Protein AF-A6IEY9-F1 (afdb_monomer)

Structure (mmCIF, N/CA/C/O backbone):
data_AF-A6IEY9-F1
#
_entry.id   AF-A6IEY9-F1
#
loop_
_atom_site.group_PDB
_atom_site.id
_atom_site.type_symbol
_atom_site.label_atom_id
_atom_site.label_alt_id
_atom_site.label_comp_id
_atom_site.label_asym_id
_atom_site.label_entity_id
_atom_site.label_seq_id
_atom_site.pdbx_PDB_ins_code
_atom_site.Cartn_x
_atom_site.Cartn_y
_atom_site.Cartn_z
_atom_site.occupancy
_atom_site.B_iso_or_equiv
_atom_site.auth_seq_id
_atom_site.auth_comp_id
_atom_site.auth_asym_id
_atom_site.auth_atom_id
_atom_site.pdbx_PDB_model_num
ATOM 1 N N . MET A 1 1 ? -31.371 -2.408 8.883 1.00 90.62 1 MET A N 1
ATOM 2 C CA . MET A 1 1 ? -30.446 -1.819 7.886 1.00 90.62 1 MET A CA 1
ATOM 3 C C . MET A 1 1 ? -29.098 -2.513 8.025 1.00 90.62 1 MET A C 1
ATOM 5 O O . MET A 1 1 ? -28.872 -3.090 9.082 1.00 90.62 1 MET A O 1
ATOM 9 N N . ARG A 1 2 ? -28.269 -2.521 6.976 1.00 98.00 2 ARG A N 1
ATOM 10 C CA . ARG A 1 2 ? -26.914 -3.097 6.973 1.00 98.00 2 ARG A CA 1
ATOM 11 C C . ARG A 1 2 ? -25.926 -2.054 6.448 1.00 98.00 2 ARG A C 1
ATOM 13 O O . ARG A 1 2 ? -26.337 -1.230 5.632 1.00 98.00 2 ARG A O 1
ATOM 20 N N . VAL A 1 3 ? -24.679 -2.081 6.909 1.00 98.56 3 VAL A N 1
ATOM 21 C CA . VAL A 1 3 ? -23.635 -1.101 6.560 1.00 98.56 3 VAL A CA 1
ATOM 22 C C . VAL A 1 3 ? -22.409 -1.804 5.984 1.00 98.56 3 VAL A C 1
ATOM 24 O O . VAL A 1 3 ? -21.961 -2.814 6.519 1.00 98.56 3 VAL A O 1
ATOM 27 N N . ILE A 1 4 ? -21.847 -1.247 4.911 1.00 98.69 4 ILE A N 1
ATOM 28 C CA . ILE A 1 4 ? -20.583 -1.684 4.308 1.00 98.69 4 ILE A CA 1
ATOM 29 C C . ILE A 1 4 ? -19.603 -0.512 4.371 1.00 98.69 4 ILE A C 1
ATOM 31 O O . ILE A 1 4 ? -19.995 0.618 4.082 1.00 98.69 4 ILE A O 1
ATOM 35 N N . LEU A 1 5 ? -18.355 -0.780 4.758 1.00 98.75 5 LEU A N 1
ATOM 36 C CA . LEU A 1 5 ? -17.271 0.208 4.773 1.00 98.75 5 LEU A CA 1
ATOM 37 C C . LEU A 1 5 ? -16.223 -0.135 3.717 1.00 98.75 5 LEU A C 1
ATOM 39 O O . LEU A 1 5 ? -15.924 -1.311 3.514 1.00 98.75 5 LEU A O 1
ATOM 43 N N . ILE A 1 6 ? -15.669 0.891 3.076 1.00 98.62 6 ILE A N 1
ATOM 44 C CA . ILE A 1 6 ? -14.544 0.753 2.149 1.00 98.62 6 ILE A CA 1
ATOM 45 C C . ILE A 1 6 ? -13.213 0.721 2.915 1.00 98.62 6 ILE A C 1
ATOM 47 O O . ILE A 1 6 ? -13.082 1.401 3.935 1.00 98.62 6 ILE A O 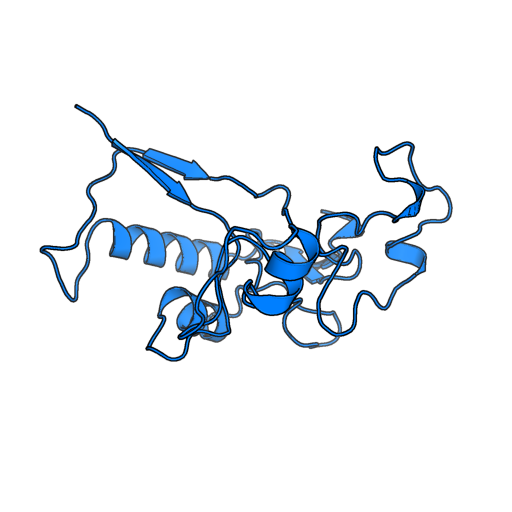1
ATOM 51 N N . LEU A 1 7 ? -12.247 -0.064 2.433 1.00 98.62 7 LEU A N 1
ATOM 52 C CA . LEU A 1 7 ? -10.863 -0.098 2.906 1.00 98.62 7 LEU A CA 1
ATOM 53 C C . LEU A 1 7 ? -9.900 -0.247 1.723 1.00 98.62 7 LEU A C 1
ATOM 55 O O . LEU A 1 7 ? -10.007 -1.200 0.952 1.00 98.62 7 LEU A O 1
ATOM 59 N N . ASP A 1 8 ? -8.915 0.641 1.658 1.00 98.69 8 ASP A N 1
ATOM 60 C CA . ASP A 1 8 ? -7.789 0.534 0.730 1.00 98.69 8 ASP A CA 1
ATOM 61 C C . ASP A 1 8 ? -6.614 -0.202 1.395 1.00 98.69 8 ASP A C 1
ATOM 63 O O . ASP A 1 8 ? -6.465 -0.147 2.622 1.00 98.69 8 ASP A O 1
ATOM 67 N N . PRO A 1 9 ? -5.743 -0.878 0.625 1.00 98.44 9 PRO A N 1
ATOM 68 C CA . PRO A 1 9 ? -4.635 -1.642 1.194 1.00 98.44 9 PRO A CA 1
ATOM 69 C C . PRO A 1 9 ? -3.486 -0.760 1.698 1.00 98.44 9 PRO A C 1
ATOM 71 O O . PRO A 1 9 ? -2.755 -1.166 2.597 1.00 98.44 9 PRO A O 1
ATOM 74 N N . ALA A 1 10 ? -3.278 0.412 1.097 1.00 98.69 10 ALA A N 1
ATOM 75 C CA . ALA A 1 10 ? -2.064 1.191 1.296 1.00 98.69 10 ALA A CA 1
ATOM 76 C C . ALA A 1 10 ? -2.098 1.995 2.609 1.00 98.69 10 ALA A C 1
ATOM 78 O O . ALA A 1 10 ? -3.020 2.770 2.859 1.00 98.69 10 ALA A O 1
ATOM 79 N N . ILE A 1 11 ? -1.064 1.844 3.439 1.00 98.88 11 ILE A N 1
ATOM 80 C CA . ILE A 1 11 ? -0.998 2.424 4.786 1.00 98.88 11 ILE A CA 1
ATOM 81 C C . ILE A 1 11 ? -0.005 3.586 4.822 1.00 98.88 11 ILE A C 1
ATOM 83 O O . ILE A 1 11 ? 1.171 3.399 4.517 1.00 98.88 11 ILE A O 1
ATOM 87 N N . SER A 1 12 ? -0.463 4.776 5.225 1.00 98.75 12 SER A N 1
ATOM 88 C CA . SER A 1 12 ? 0.396 5.960 5.398 1.00 98.75 12 SER A CA 1
ATOM 89 C C . SER A 1 12 ? 1.503 5.712 6.419 1.00 98.75 12 SER A C 1
ATOM 91 O O . SER A 1 12 ? 1.234 5.291 7.544 1.00 98.75 12 SER A O 1
ATOM 93 N N . GLY A 1 13 ? 2.743 5.996 6.020 1.00 98.12 13 GLY A N 1
ATOM 94 C CA . GLY A 1 13 ? 3.929 5.922 6.875 1.00 98.12 13 GLY A CA 1
ATOM 95 C C . GLY A 1 13 ? 4.480 7.285 7.294 1.00 98.12 13 GLY A C 1
ATOM 96 O O . GLY A 1 13 ? 5.568 7.349 7.862 1.00 98.12 13 GLY A O 1
ATOM 97 N N . ASN A 1 14 ? 3.778 8.382 6.984 1.00 98.19 14 ASN A N 1
ATOM 98 C CA . ASN A 1 14 ? 4.216 9.742 7.321 1.00 98.19 14 ASN A CA 1
ATOM 99 C C . ASN A 1 14 ? 3.399 10.409 8.433 1.00 98.19 14 ASN A C 1
ATOM 101 O O . ASN A 1 14 ? 3.591 11.598 8.681 1.00 98.19 14 ASN A O 1
ATOM 105 N N . GLU A 1 15 ? 2.519 9.667 9.104 1.00 98.06 15 GLU A N 1
ATOM 106 C CA . GLU A 1 15 ? 1.740 10.184 10.231 1.00 98.06 15 GLU A CA 1
ATOM 107 C C . GLU A 1 15 ? 2.641 10.597 11.405 1.00 98.06 15 GLU A C 1
ATOM 109 O O . GLU A 1 15 ? 3.615 9.918 11.732 1.00 98.06 15 GLU A O 1
ATOM 114 N N . THR A 1 16 ? 2.310 11.720 12.049 1.00 97.25 16 THR A N 1
ATOM 115 C CA . THR A 1 16 ? 3.051 12.240 13.215 1.00 97.25 16 THR A CA 1
ATOM 116 C C . THR A 1 16 ? 2.424 11.852 14.547 1.00 97.25 16 THR A C 1
ATOM 118 O O . THR A 1 16 ? 3.126 11.761 15.551 1.00 97.25 16 THR A O 1
ATOM 121 N N . GLU A 1 17 ? 1.110 11.640 14.565 1.00 97.12 17 GLU A N 1
ATOM 122 C CA . GLU A 1 17 ? 0.403 11.105 15.727 1.00 97.12 17 GLU A CA 1
ATOM 123 C C . GLU A 1 17 ? 0.513 9.573 15.757 1.00 97.12 17 GLU A C 1
ATOM 125 O O . GLU A 1 17 ? 0.748 8.954 14.714 1.00 97.12 17 GLU A O 1
ATOM 130 N N . PRO A 1 18 ? 0.336 8.924 16.924 1.00 96.94 18 PRO A N 1
ATOM 131 C CA . PRO A 1 18 ? 0.374 7.471 17.009 1.00 96.94 18 PRO A CA 1
ATOM 132 C C . PRO A 1 18 ? -0.607 6.823 16.028 1.00 96.94 18 PRO A C 1
ATOM 134 O O . PRO A 1 18 ? -1.822 6.982 16.156 1.00 96.94 18 PRO A O 1
ATOM 137 N N . TYR A 1 19 ? -0.074 6.051 15.078 1.00 98.19 19 TYR A N 1
ATOM 138 C CA . TYR A 1 19 ? -0.866 5.358 14.067 1.00 98.19 19 TYR A CA 1
ATOM 139 C C . TYR A 1 19 ? -0.639 3.839 14.132 1.00 98.19 19 TYR A C 1
ATOM 141 O O . TYR A 1 19 ? 0.259 3.311 13.468 1.00 98.19 19 TYR A O 1
ATOM 149 N N . PRO A 1 20 ? -1.438 3.109 14.941 1.00 98.00 20 PRO A N 1
ATOM 150 C CA . PRO A 1 20 ? -1.208 1.692 15.217 1.00 98.00 20 PRO A CA 1
ATOM 151 C C . PRO A 1 20 ? -1.170 0.809 13.972 1.00 98.00 20 PRO A C 1
ATOM 153 O O . PRO A 1 20 ? -0.366 -0.115 13.930 1.00 98.00 20 PRO A O 1
ATOM 156 N N . ALA A 1 21 ? -1.986 1.104 12.955 1.00 98.44 21 ALA A N 1
ATOM 157 C CA . ALA A 1 21 ? -2.018 0.313 11.729 1.00 98.44 21 ALA A CA 1
ATOM 158 C C . ALA A 1 21 ? -0.647 0.283 11.039 1.00 98.44 21 ALA A C 1
ATOM 160 O O . ALA A 1 21 ? -0.158 -0.794 10.700 1.00 98.44 21 ALA A O 1
ATOM 161 N N . PHE A 1 22 ? 0.013 1.438 10.904 1.00 98.75 22 PHE A N 1
ATOM 162 C CA . PHE A 1 22 ? 1.359 1.503 10.340 1.00 98.75 22 PHE A CA 1
ATOM 163 C C . PHE A 1 22 ? 2.408 0.928 11.296 1.00 98.75 22 PHE A C 1
ATOM 165 O O . PHE A 1 22 ? 3.166 0.041 10.906 1.00 98.75 22 PHE A O 1
ATOM 172 N N . THR A 1 23 ? 2.425 1.378 12.556 1.00 98.56 23 THR A N 1
ATOM 173 C CA . THR A 1 23 ? 3.438 0.962 13.539 1.00 98.56 23 THR A CA 1
ATOM 174 C C . THR A 1 23 ? 3.452 -0.552 13.731 1.00 98.56 23 THR A C 1
ATOM 176 O O . THR A 1 23 ? 4.501 -1.178 13.593 1.00 98.56 23 THR A O 1
ATOM 179 N N . ARG A 1 24 ? 2.284 -1.168 13.953 1.00 98.62 24 ARG A N 1
ATOM 180 C CA . ARG A 1 24 ? 2.170 -2.626 14.081 1.00 98.62 24 ARG A CA 1
ATOM 181 C C . ARG A 1 24 ? 2.502 -3.338 12.778 1.00 98.62 24 ARG A C 1
ATOM 183 O O . ARG A 1 24 ? 3.040 -4.438 12.827 1.00 98.62 24 ARG A O 1
ATOM 190 N N . GLY A 1 25 ? 2.201 -2.738 11.628 1.00 98.75 25 GLY A N 1
ATOM 191 C CA . GLY A 1 25 ? 2.578 -3.295 10.331 1.00 98.75 25 GLY A CA 1
ATOM 192 C C . GLY A 1 25 ? 4.098 -3.399 10.171 1.00 98.75 25 GLY A C 1
ATOM 193 O O . GLY A 1 25 ? 4.604 -4.442 9.758 1.00 98.75 25 GLY A O 1
ATOM 194 N N . VAL A 1 26 ? 4.836 -2.363 10.583 1.00 98.56 26 VAL A N 1
ATOM 195 C CA . VAL A 1 26 ? 6.308 -2.388 10.618 1.00 98.56 26 VAL A CA 1
ATOM 196 C C . VAL A 1 26 ? 6.815 -3.420 11.628 1.00 98.56 26 VAL A C 1
ATOM 198 O O . VAL A 1 26 ? 7.668 -4.233 11.285 1.00 98.56 26 VAL A O 1
ATOM 201 N N . GLU A 1 27 ? 6.276 -3.431 12.851 1.00 98.50 27 GLU A N 1
ATOM 202 C CA . GLU A 1 27 ? 6.673 -4.380 13.906 1.00 98.50 27 GLU A CA 1
ATOM 203 C C . GLU A 1 27 ? 6.459 -5.850 13.510 1.00 98.50 27 GLU A C 1
ATOM 205 O O . GLU A 1 27 ? 7.233 -6.715 13.916 1.00 98.50 27 GLU A O 1
ATOM 210 N N . ASN A 1 28 ? 5.418 -6.136 12.722 1.00 98.44 28 ASN A N 1
ATOM 211 C CA . ASN A 1 28 ? 5.072 -7.486 12.267 1.00 98.44 28 ASN A CA 1
ATOM 212 C C . ASN A 1 28 ? 5.623 -7.826 10.870 1.00 98.44 28 ASN A C 1
ATOM 214 O O . ASN A 1 28 ? 5.258 -8.872 10.329 1.00 98.44 28 ASN A O 1
ATOM 218 N N . ASP A 1 29 ? 6.472 -6.965 10.292 1.00 97.94 29 ASP A N 1
ATOM 219 C CA . ASP A 1 29 ? 7.078 -7.136 8.964 1.00 97.94 29 ASP A CA 1
ATOM 220 C C . ASP A 1 29 ? 6.045 -7.548 7.893 1.00 97.94 29 ASP A C 1
ATOM 222 O O . ASP A 1 29 ? 6.117 -8.619 7.281 1.00 97.94 29 ASP A O 1
ATOM 226 N N . VAL A 1 30 ? 5.006 -6.721 7.728 1.00 98.75 30 VAL A N 1
ATOM 227 C CA . VAL A 1 30 ? 3.884 -7.013 6.812 1.00 98.75 30 VAL A CA 1
ATOM 228 C C . VAL A 1 30 ? 3.999 -6.303 5.468 1.00 98.75 30 VAL A C 1
ATOM 230 O O . VAL A 1 30 ? 3.265 -6.637 4.545 1.00 98.75 30 VAL A O 1
ATOM 233 N N . PHE A 1 31 ? 4.867 -5.298 5.351 1.00 98.75 31 PHE A N 1
ATOM 234 C CA . PHE A 1 31 ? 4.938 -4.441 4.170 1.00 98.75 31 PHE A CA 1
ATOM 235 C C . PHE A 1 31 ? 5.900 -4.979 3.109 1.00 98.75 31 PHE A C 1
ATOM 237 O O . PHE A 1 31 ? 6.961 -5.520 3.417 1.00 98.75 31 PHE A O 1
ATOM 244 N N . ILE A 1 32 ? 5.534 -4.770 1.847 1.00 98.62 32 ILE A N 1
ATOM 245 C CA . ILE A 1 32 ? 6.356 -5.066 0.675 1.00 98.62 32 ILE A CA 1
ATOM 246 C C . ILE A 1 32 ? 7.607 -4.179 0.694 1.00 98.62 32 ILE A C 1
ATOM 248 O O . ILE A 1 32 ? 7.539 -2.957 0.878 1.00 98.62 32 ILE A O 1
ATOM 252 N N . SER A 1 33 ? 8.761 -4.799 0.471 1.00 97.00 33 SER A N 1
ATOM 253 C CA . SER A 1 33 ? 10.071 -4.154 0.504 1.00 97.00 33 SER A CA 1
ATOM 254 C C . SER A 1 33 ? 10.887 -4.469 -0.747 1.00 97.00 33 SER A C 1
ATOM 256 O O . SER A 1 33 ? 10.521 -5.299 -1.582 1.00 97.00 33 SER A O 1
ATOM 258 N N . TYR A 1 34 ? 11.990 -3.746 -0.921 1.00 96.69 34 TYR A N 1
ATOM 259 C CA . TYR A 1 34 ? 12.977 -4.093 -1.937 1.00 96.69 34 TYR A CA 1
ATOM 260 C C . TYR A 1 34 ? 13.744 -5.364 -1.530 1.00 96.69 34 TYR A C 1
ATOM 262 O O . TYR A 1 34 ? 13.974 -5.589 -0.336 1.00 96.69 34 TYR A O 1
ATOM 270 N N . PRO A 1 35 ? 14.215 -6.166 -2.502 1.00 93.56 35 PRO A N 1
ATOM 271 C CA . PRO A 1 35 ? 15.011 -7.357 -2.222 1.00 93.56 35 PRO A CA 1
ATOM 272 C C . PRO A 1 35 ? 16.318 -7.008 -1.491 1.00 93.56 35 PRO A C 1
ATOM 274 O O . PRO A 1 35 ? 16.754 -5.856 -1.458 1.00 93.56 35 PRO A O 1
ATOM 277 N N . ASN A 1 36 ? 16.988 -8.027 -0.942 1.00 89.75 36 ASN A N 1
ATOM 278 C CA . ASN A 1 36 ? 18.251 -7.897 -0.195 1.00 89.75 36 ASN A CA 1
ATOM 279 C C . ASN A 1 36 ? 18.139 -7.048 1.084 1.00 89.75 36 ASN A C 1
ATOM 281 O O . ASN A 1 36 ? 19.063 -6.307 1.422 1.00 89.75 36 ASN A O 1
ATOM 285 N N . ASN A 1 37 ? 17.023 -7.183 1.809 1.00 82.44 37 ASN A N 1
ATOM 286 C CA . ASN A 1 37 ? 16.720 -6.405 3.017 1.00 82.44 37 ASN A CA 1
ATOM 287 C C . ASN A 1 37 ? 16.697 -4.890 2.752 1.00 82.44 37 ASN A C 1
ATOM 289 O O . ASN A 1 37 ? 17.156 -4.095 3.576 1.00 82.44 37 ASN A O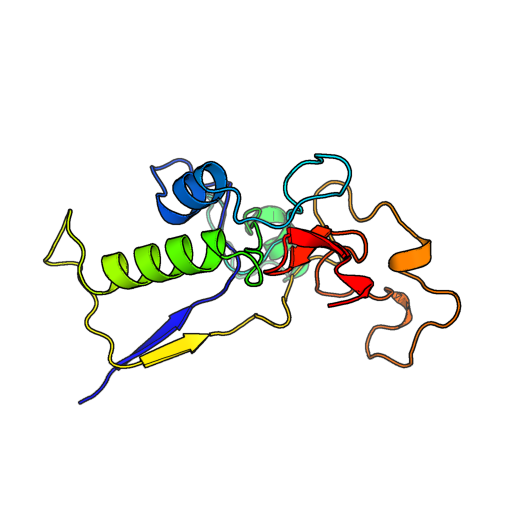 1
ATOM 293 N N . GLY A 1 38 ? 16.197 -4.491 1.581 1.00 90.00 38 GLY A N 1
ATOM 294 C CA . GLY A 1 38 ? 15.945 -3.090 1.292 1.00 90.00 38 GLY A CA 1
ATOM 295 C C . GLY A 1 38 ? 14.779 -2.541 2.119 1.00 90.00 38 GLY A C 1
ATOM 296 O O . GLY A 1 38 ? 14.056 -3.270 2.797 1.00 90.00 38 GLY A O 1
ATOM 297 N N . GLY A 1 39 ? 14.601 -1.221 2.074 1.00 94.88 39 GLY A N 1
ATOM 298 C CA . GLY A 1 39 ? 13.485 -0.561 2.753 1.00 94.88 39 GLY A CA 1
ATOM 299 C C . GLY A 1 39 ? 12.125 -0.867 2.116 1.00 94.88 39 GLY A C 1
ATOM 300 O O . GLY A 1 39 ? 12.038 -1.510 1.068 1.00 94.88 39 GLY A O 1
ATOM 301 N N . ILE A 1 40 ? 11.066 -0.349 2.741 1.00 97.94 40 ILE A N 1
ATOM 302 C CA . ILE A 1 40 ? 9.696 -0.389 2.211 1.00 97.94 40 ILE A CA 1
ATOM 303 C C . ILE A 1 40 ? 9.655 0.227 0.806 1.00 97.94 40 ILE A C 1
ATOM 305 O O . ILE A 1 40 ? 10.283 1.259 0.543 1.00 97.94 40 ILE A O 1
ATOM 309 N N . VAL A 1 41 ? 8.887 -0.397 -0.087 1.00 98.00 41 VAL A N 1
ATOM 310 C CA . VAL A 1 41 ? 8.577 0.161 -1.406 1.00 98.00 41 VAL A CA 1
ATOM 311 C C . VAL A 1 41 ? 7.430 1.151 -1.235 1.00 98.00 41 VAL A C 1
ATOM 313 O O . VAL A 1 41 ? 6.271 0.770 -1.080 1.00 98.00 41 VAL A O 1
ATOM 316 N N . TRP A 1 42 ? 7.764 2.439 -1.220 1.00 98.56 42 TRP A N 1
ATOM 317 C CA . TRP A 1 42 ? 6.793 3.506 -1.002 1.00 98.56 42 TRP A CA 1
ATOM 318 C C . TRP A 1 42 ? 6.069 3.888 -2.288 1.00 98.56 42 TRP A C 1
ATOM 320 O O . TRP A 1 42 ? 6.714 4.221 -3.282 1.00 98.56 42 TRP A O 1
ATOM 330 N N . GLY A 1 43 ? 4.740 3.927 -2.247 1.00 98.56 43 GLY A N 1
ATOM 331 C CA . GLY A 1 43 ? 3.920 4.579 -3.271 1.00 98.56 43 GLY A CA 1
ATOM 332 C C . GLY A 1 43 ? 3.197 5.802 -2.721 1.00 98.56 43 GLY A C 1
ATOM 333 O O . GLY A 1 43 ? 3.511 6.299 -1.638 1.00 98.56 43 GLY A O 1
ATOM 334 N N . LYS A 1 44 ? 2.201 6.276 -3.469 1.00 98.75 44 LYS A N 1
ATOM 335 C CA . LYS A 1 44 ? 1.277 7.333 -3.042 1.00 98.75 44 LYS A CA 1
ATOM 336 C C . LYS A 1 44 ? -0.129 6.971 -3.494 1.00 98.75 44 LYS A C 1
ATOM 338 O O . LYS A 1 44 ? -0.305 6.601 -4.651 1.00 98.75 44 LYS A O 1
ATOM 343 N N . VAL A 1 45 ? -1.110 7.096 -2.607 1.00 98.50 45 VAL A N 1
ATOM 344 C CA . VAL A 1 45 ? -2.536 6.914 -2.931 1.00 98.50 45 VAL A CA 1
ATOM 345 C C . VAL A 1 45 ? -3.314 8.040 -2.239 1.00 98.50 45 VAL A C 1
ATOM 347 O O . VAL A 1 45 ? -2.865 9.183 -2.266 1.00 98.50 45 VAL A O 1
ATOM 350 N N . TRP A 1 46 ? -4.463 7.758 -1.632 1.00 98.50 46 TRP A N 1
ATOM 351 C CA . TRP A 1 46 ? -5.351 8.745 -1.030 1.00 98.50 46 TRP A CA 1
ATOM 352 C C . TRP A 1 46 ? -4.823 9.454 0.222 1.00 98.50 46 TRP A C 1
ATOM 354 O O . TRP A 1 46 ? -5.163 10.629 0.356 1.00 98.50 46 TRP A O 1
ATOM 364 N N . PRO A 1 47 ? -4.031 8.821 1.118 1.00 98.50 47 PRO A N 1
ATOM 365 C CA . PRO A 1 47 ? -3.596 9.476 2.349 1.00 98.50 47 PRO A CA 1
ATOM 366 C C . PRO A 1 47 ? -2.840 10.779 2.094 1.00 98.50 47 PRO A C 1
ATOM 368 O O . PRO A 1 47 ? -1.974 10.837 1.223 1.00 98.50 47 PRO A O 1
ATOM 371 N N . ASP A 1 48 ? -3.157 11.809 2.873 1.00 98.50 48 ASP A N 1
ATOM 372 C CA . ASP A 1 48 ? -2.487 13.109 2.861 1.00 98.50 48 ASP A CA 1
ATOM 373 C C . ASP A 1 48 ? -1.404 13.181 3.938 1.00 98.50 48 ASP A C 1
ATOM 375 O O . ASP A 1 48 ? -1.481 12.498 4.956 1.00 98.50 48 ASP A O 1
ATOM 379 N N . TYR A 1 49 ? -0.398 14.031 3.739 1.00 98.38 49 TYR A N 1
ATOM 380 C CA . TYR A 1 49 ? 0.553 14.362 4.795 1.00 98.38 49 TYR A CA 1
ATOM 381 C C . TYR A 1 49 ? -0.156 15.023 5.990 1.00 98.38 49 TYR A C 1
ATOM 383 O O . TYR A 1 49 ? -1.065 15.838 5.796 1.00 98.38 49 TYR A O 1
ATOM 391 N N . PRO A 1 50 ? 0.299 14.769 7.230 1.00 97.31 50 PRO A N 1
ATOM 392 C CA . PRO A 1 50 ? -0.224 15.478 8.388 1.00 97.31 50 PRO A CA 1
ATOM 393 C C . PRO A 1 50 ? 0.093 16.975 8.293 1.00 97.31 50 PRO A C 1
ATOM 395 O O . PRO A 1 50 ? 1.148 17.383 7.804 1.00 97.31 50 PRO A O 1
ATOM 398 N N . ASN A 1 51 ? -0.815 17.803 8.813 1.00 95.25 51 ASN A N 1
ATOM 399 C CA . ASN A 1 51 ? -0.688 19.265 8.871 1.00 95.25 51 ASN A CA 1
ATOM 400 C C . ASN A 1 51 ? -0.558 19.975 7.507 1.00 95.25 51 ASN A C 1
ATOM 402 O O . ASN A 1 51 ? -0.109 21.122 7.457 1.00 95.25 51 ASN A O 1
ATOM 406 N N . ILE A 1 52 ? -0.969 19.336 6.407 1.00 95.69 52 ILE A N 1
ATOM 407 C CA . ILE A 1 52 ? -1.054 19.977 5.091 1.00 95.69 52 ILE A CA 1
ATOM 408 C C . ILE A 1 52 ? -2.429 20.632 4.889 1.00 95.69 52 ILE A C 1
ATOM 410 O O . ILE A 1 52 ? -3.443 20.159 5.398 1.00 95.69 52 ILE A O 1
ATOM 414 N N . THR A 1 53 ? -2.481 21.732 4.134 1.00 96.12 53 THR A N 1
ATOM 415 C CA . THR A 1 53 ? -3.745 22.296 3.630 1.00 96.12 53 THR A CA 1
ATOM 416 C C . THR A 1 53 ? -3.856 21.966 2.150 1.00 96.12 53 THR A C 1
ATOM 418 O O . THR A 1 53 ? -3.025 22.405 1.358 1.00 96.12 53 THR A O 1
ATOM 421 N N . VAL A 1 54 ? -4.867 21.178 1.790 1.00 95.88 54 VAL A N 1
ATOM 422 C CA . VAL A 1 54 ? -5.116 20.763 0.407 1.00 95.88 54 VAL A CA 1
ATOM 423 C C . VAL A 1 54 ? -5.811 21.896 -0.343 1.00 95.88 54 VAL A C 1
ATOM 425 O O . VAL A 1 54 ? -6.917 22.291 0.025 1.00 95.88 54 VAL A O 1
ATOM 428 N N . ASP A 1 55 ? -5.183 22.397 -1.406 1.00 96.75 55 ASP A N 1
ATOM 429 C CA . ASP A 1 55 ? -5.841 23.251 -2.392 1.00 96.75 55 ASP A CA 1
ATOM 430 C C . ASP A 1 55 ? -6.451 22.367 -3.497 1.00 96.75 55 ASP A C 1
ATOM 432 O O . ASP A 1 55 ? -5.715 21.810 -4.319 1.00 96.75 55 ASP A O 1
ATOM 436 N N . PRO A 1 56 ? -7.789 22.217 -3.544 1.00 94.38 56 PRO A N 1
ATOM 437 C CA . PRO A 1 56 ? -8.442 21.353 -4.522 1.00 94.38 56 PRO A CA 1
ATOM 438 C C . PRO A 1 56 ? -8.398 21.920 -5.948 1.00 94.38 56 PRO A C 1
ATOM 440 O O . PRO A 1 56 ? -8.804 21.227 -6.879 1.00 94.38 56 PRO A O 1
ATOM 443 N N . SER A 1 57 ? -7.959 23.172 -6.132 1.00 97.50 57 SER A N 1
ATOM 444 C CA . SER A 1 57 ? -7.854 23.807 -7.448 1.00 97.50 57 SER A CA 1
ATOM 445 C C . SER A 1 57 ? -6.565 23.462 -8.196 1.00 97.50 57 SER A C 1
ATOM 447 O O . SER A 1 57 ? -6.496 23.686 -9.406 1.00 97.50 57 SER A O 1
ATOM 449 N N . LEU A 1 58 ? -5.564 22.898 -7.508 1.00 97.38 58 LEU A N 1
ATOM 450 C CA . LEU A 1 58 ? -4.344 22.421 -8.153 1.00 97.38 58 LEU A CA 1
ATOM 451 C C . LEU A 1 58 ? -4.630 21.250 -9.093 1.00 97.38 58 LEU A C 1
ATOM 453 O O . LEU A 1 58 ? -5.549 20.458 -8.878 1.00 97.38 58 LEU A O 1
ATOM 457 N N . ASP A 1 59 ? -3.797 21.108 -10.121 1.00 97.88 59 ASP A N 1
ATOM 458 C CA . ASP A 1 59 ? -3.851 19.945 -10.995 1.00 97.88 59 ASP A CA 1
ATOM 459 C C . ASP A 1 59 ? -3.511 18.652 -10.234 1.00 97.88 59 ASP A C 1
ATOM 461 O O . ASP A 1 59 ? -2.867 18.659 -9.180 1.00 97.88 59 ASP A O 1
ATOM 465 N N . TRP A 1 60 ? -3.964 17.525 -10.778 1.00 97.19 60 TRP A N 1
ATOM 466 C CA . TRP A 1 60 ? -3.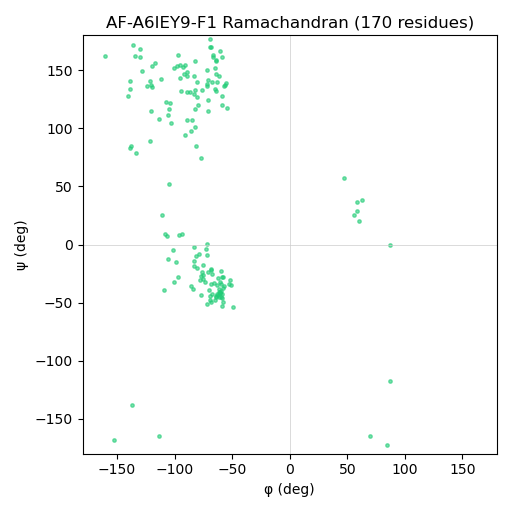855 16.226 -10.120 1.00 97.19 60 TRP A CA 1
ATOM 467 C C . TRP A 1 60 ? -2.402 15.824 -9.822 1.00 97.19 60 TRP A C 1
ATOM 469 O O . TRP A 1 60 ? -2.130 15.325 -8.731 1.00 97.19 60 TRP A O 1
ATOM 479 N N . ASP A 1 61 ? -1.460 16.079 -10.737 1.00 96.88 61 ASP A N 1
ATOM 480 C CA . ASP A 1 61 ? -0.051 15.721 -10.538 1.00 96.88 61 ASP A CA 1
ATOM 481 C C . ASP A 1 61 ? 0.569 16.563 -9.410 1.00 96.88 61 ASP A C 1
ATOM 483 O O . ASP A 1 61 ? 1.240 16.023 -8.522 1.00 96.88 61 ASP A O 1
ATOM 487 N N . SER A 1 62 ? 0.269 17.866 -9.377 1.00 97.56 62 SER A N 1
ATOM 488 C CA . SER A 1 62 ? 0.664 18.756 -8.279 1.00 97.56 62 SER A CA 1
ATOM 489 C C . SER A 1 62 ? 0.106 18.291 -6.932 1.00 97.56 62 SER A C 1
ATOM 491 O O . SER A 1 62 ? 0.845 18.272 -5.945 1.00 97.56 62 SER A O 1
ATOM 493 N N . GLN A 1 63 ? -1.159 17.860 -6.875 1.00 97.88 63 GLN A N 1
ATOM 494 C CA . GLN A 1 63 ? -1.758 17.328 -5.644 1.00 97.88 63 GLN A CA 1
ATOM 495 C C . GLN A 1 63 ? -1.062 16.040 -5.176 1.00 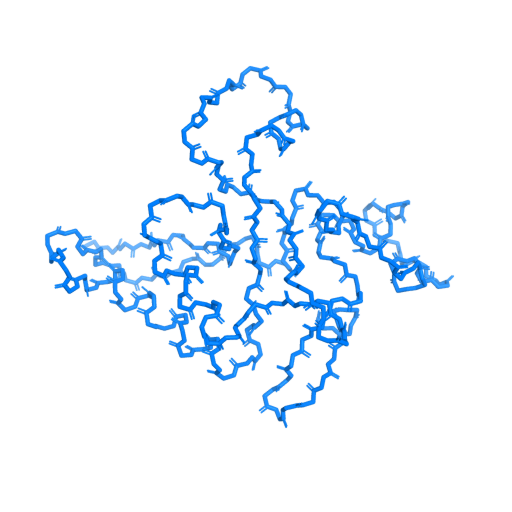97.88 63 GLN A C 1
ATOM 497 O O . GLN A 1 63 ? -0.730 15.906 -3.995 1.00 97.88 63 GLN A O 1
ATOM 502 N N . VAL A 1 64 ? -0.783 15.101 -6.087 1.00 97.69 64 VAL A N 1
ATOM 503 C CA . VAL A 1 64 ? -0.061 13.856 -5.762 1.00 97.69 64 VAL A CA 1
ATOM 504 C C . VAL A 1 64 ? 1.342 14.152 -5.239 1.00 97.69 64 VAL A C 1
ATOM 506 O O . VAL A 1 64 ? 1.806 13.530 -4.278 1.00 97.69 64 VAL A O 1
ATOM 509 N N . GLN A 1 65 ? 2.033 15.118 -5.837 1.00 95.81 65 GLN A N 1
ATOM 510 C CA . GLN A 1 65 ? 3.372 15.484 -5.404 1.00 95.81 65 GLN A CA 1
ATOM 511 C C . GLN A 1 65 ? 3.365 16.154 -4.025 1.00 95.81 65 GLN A C 1
ATOM 513 O O . GLN A 1 65 ? 4.139 15.742 -3.159 1.00 95.81 65 GLN A O 1
ATOM 518 N N . GLN A 1 66 ? 2.507 17.156 -3.828 1.00 96.81 66 GLN A N 1
ATOM 519 C CA . GLN A 1 66 ? 2.560 18.050 -2.670 1.00 96.81 66 GLN A CA 1
ATOM 520 C C . GLN A 1 66 ? 1.815 17.513 -1.446 1.00 96.81 66 GLN A C 1
ATOM 522 O O . GLN A 1 66 ? 2.252 17.755 -0.324 1.00 96.81 66 GLN A O 1
ATOM 527 N N . TYR A 1 67 ? 0.696 16.811 -1.643 1.00 98.00 67 TYR A N 1
ATOM 528 C CA . TYR A 1 67 ? -0.237 16.507 -0.555 1.00 98.00 67 TYR A CA 1
ATOM 529 C C . TYR A 1 67 ? -0.233 15.044 -0.155 1.00 98.00 67 TYR A C 1
ATOM 531 O O . TYR A 1 67 ? -0.270 14.748 1.034 1.00 98.00 67 TYR A O 1
ATOM 539 N N . ARG A 1 68 ? -0.138 14.125 -1.120 1.00 98.44 68 ARG A N 1
ATOM 540 C CA . ARG A 1 68 ? -0.259 12.692 -0.834 1.00 98.44 68 ARG A CA 1
ATOM 541 C C . ARG A 1 68 ?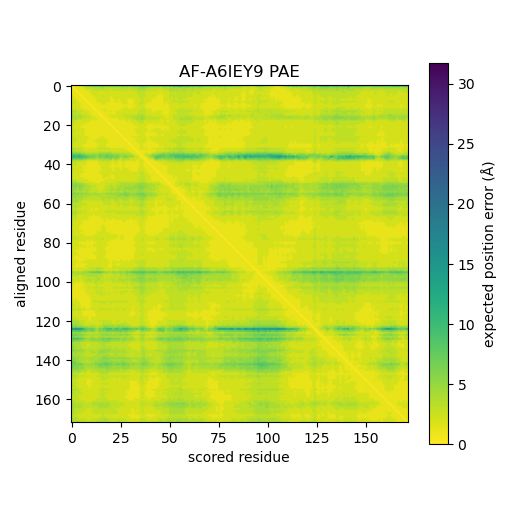 0.961 12.161 -0.077 1.00 98.44 68 ARG A C 1
ATOM 543 O O . ARG A 1 68 ? 2.094 12.286 -0.559 1.00 98.44 68 ARG A O 1
ATOM 550 N N . ALA A 1 69 ? 0.715 11.550 1.077 1.00 98.50 69 ALA A N 1
ATOM 551 C CA . ALA A 1 69 ? 1.710 10.901 1.917 1.00 98.50 69 ALA A CA 1
ATOM 552 C C . ALA A 1 69 ? 2.300 9.656 1.242 1.00 98.50 69 ALA A C 1
ATOM 554 O O . ALA A 1 69 ? 1.725 9.086 0.308 1.00 98.50 69 ALA A O 1
ATOM 555 N N . TYR A 1 70 ? 3.463 9.221 1.727 1.00 98.69 70 TYR A N 1
ATOM 556 C CA . TYR A 1 70 ? 4.040 7.949 1.317 1.00 98.69 70 TYR A CA 1
ATOM 557 C C . TYR A 1 70 ? 3.286 6.825 2.008 1.00 98.69 70 TYR A C 1
ATOM 559 O O . TYR A 1 70 ? 3.060 6.855 3.222 1.00 98.69 70 TYR A O 1
ATOM 567 N N . VAL A 1 71 ? 2.926 5.820 1.221 1.00 98.88 71 VAL A N 1
ATOM 568 C CA . VAL A 1 71 ? 2.166 4.668 1.694 1.00 98.88 71 VAL A CA 1
ATOM 569 C C . VAL A 1 71 ? 2.923 3.372 1.449 1.00 98.88 71 VAL A C 1
ATOM 571 O O . VAL A 1 71 ? 3.582 3.204 0.419 1.00 98.88 71 VAL A O 1
ATOM 574 N N . ALA A 1 72 ? 2.833 2.473 2.420 1.00 98.81 72 ALA A N 1
ATOM 575 C CA . ALA A 1 72 ? 3.352 1.120 2.358 1.00 98.81 72 ALA A CA 1
ATOM 576 C C . ALA A 1 72 ? 2.239 0.161 1.924 1.00 98.81 72 ALA A C 1
ATOM 578 O O . ALA A 1 72 ? 1.087 0.313 2.335 1.00 98.81 72 ALA A O 1
ATOM 579 N N . PHE A 1 73 ? 2.584 -0.841 1.122 1.00 98.88 73 PHE A N 1
ATOM 580 C CA . PHE A 1 73 ? 1.637 -1.848 0.646 1.00 98.88 73 PHE A CA 1
ATOM 581 C C . PHE A 1 73 ? 1.848 -3.151 1.424 1.00 98.88 73 PHE A C 1
ATOM 583 O O . PHE A 1 73 ? 2.970 -3.659 1.428 1.00 98.88 73 PHE A O 1
ATOM 590 N N . PRO A 1 74 ? 0.829 -3.682 2.119 1.00 98.81 74 PRO A N 1
ATOM 591 C CA . PRO A 1 74 ? 0.933 -4.966 2.799 1.00 98.81 74 PRO A CA 1
ATOM 592 C C . PRO A 1 74 ? 1.067 -6.126 1.807 1.00 98.81 74 PRO A C 1
ATOM 594 O O . PRO A 1 74 ? 0.367 -6.178 0.797 1.00 98.81 74 PRO A O 1
ATOM 597 N N . ASP A 1 75 ? 1.924 -7.087 2.128 1.00 98.81 75 ASP A N 1
ATOM 598 C CA . ASP A 1 75 ? 2.062 -8.350 1.411 1.00 98.81 75 ASP A CA 1
ATOM 599 C C . ASP A 1 75 ? 1.046 -9.358 1.961 1.00 98.81 75 ASP A C 1
ATOM 601 O O . ASP A 1 75 ? 1.262 -9.993 2.998 1.00 98.81 75 ASP A O 1
ATOM 605 N N . PHE A 1 76 ? -0.092 -9.494 1.282 1.00 98.75 76 PHE A N 1
ATOM 606 C CA . PHE A 1 76 ? -1.197 -10.344 1.731 1.00 98.75 76 PHE A CA 1
ATOM 607 C C . PHE A 1 76 ? -0.934 -11.855 1.603 1.00 98.75 76 PHE A C 1
ATOM 609 O O . PHE A 1 76 ? -1.763 -12.638 2.074 1.00 98.75 76 PHE A O 1
ATOM 616 N N . PHE A 1 77 ? 0.201 -12.287 1.040 1.00 98.69 77 PHE A N 1
ATOM 617 C CA . PHE A 1 77 ? 0.601 -13.697 1.081 1.00 98.69 77 PHE A CA 1
ATOM 618 C C . PHE A 1 77 ? 1.130 -14.113 2.457 1.00 98.69 77 PHE A C 1
ATOM 620 O O . PHE A 1 77 ? 1.020 -15.283 2.839 1.00 98.69 77 PHE A O 1
ATOM 627 N N . ARG A 1 78 ? 1.674 -13.171 3.237 1.00 98.50 78 ARG A N 1
ATOM 628 C CA . ARG A 1 78 ? 2.272 -13.481 4.539 1.00 98.50 78 ARG A CA 1
ATOM 629 C C . ARG A 1 78 ? 1.206 -13.824 5.574 1.00 98.50 78 ARG A C 1
ATOM 631 O O . ARG A 1 78 ? 0.230 -13.099 5.786 1.00 98.50 78 ARG A O 1
ATOM 638 N N . ASN A 1 79 ? 1.474 -14.876 6.347 1.00 98.19 79 ASN A N 1
ATOM 639 C CA . ASN A 1 79 ? 0.656 -15.216 7.513 1.00 98.19 79 ASN A CA 1
ATOM 640 C C . ASN A 1 79 ? 0.641 -14.085 8.563 1.00 98.19 79 ASN A C 1
ATOM 642 O O . ASN A 1 79 ? -0.377 -13.890 9.229 1.00 98.19 79 ASN A O 1
ATOM 646 N N . SER A 1 80 ? 1.734 -13.318 8.693 1.00 98.56 80 SER A N 1
ATOM 647 C CA . SER A 1 80 ? 1.806 -12.144 9.576 1.00 98.56 80 SER A CA 1
ATOM 648 C C . SER A 1 80 ? 0.839 -11.043 9.137 1.00 98.56 80 SER A C 1
ATOM 650 O O . SER A 1 80 ? 0.080 -10.540 9.966 1.00 98.56 80 SER A O 1
ATOM 652 N N . THR A 1 81 ? 0.773 -10.740 7.838 1.00 98.88 81 THR A N 1
ATOM 653 C CA . THR A 1 81 ? -0.165 -9.756 7.278 1.00 98.88 81 THR A CA 1
ATOM 654 C C . THR A 1 81 ? -1.611 -10.154 7.533 1.00 98.88 81 THR A C 1
ATOM 656 O O . THR A 1 81 ? -2.420 -9.315 7.920 1.00 98.88 81 THR A O 1
ATOM 659 N N . ALA A 1 82 ? -1.947 -11.441 7.407 1.00 98.69 82 ALA A N 1
ATOM 660 C CA . ALA A 1 82 ? -3.291 -11.922 7.717 1.00 98.69 82 ALA A CA 1
ATOM 661 C C . ALA A 1 82 ? -3.676 -11.700 9.193 1.00 98.69 82 ALA A C 1
ATOM 663 O O . ALA A 1 82 ? -4.831 -11.376 9.482 1.00 98.69 82 ALA A O 1
ATOM 664 N N . LEU A 1 83 ? -2.738 -11.878 10.130 1.00 98.69 83 LEU A N 1
ATOM 665 C CA . LEU A 1 83 ? -2.965 -11.616 11.557 1.00 98.69 83 LEU A CA 1
ATOM 666 C C . LEU A 1 83 ? -3.111 -10.118 11.836 1.00 98.69 83 LEU A C 1
ATOM 668 O O . LEU A 1 83 ? -4.068 -9.716 12.500 1.00 98.69 83 LEU A O 1
ATOM 672 N N . TRP A 1 84 ? -2.203 -9.310 11.292 1.00 98.81 84 TRP A N 1
ATOM 673 C CA . TRP A 1 84 ? -2.222 -7.856 11.421 1.00 98.81 84 TRP A CA 1
ATOM 674 C C . TRP A 1 84 ? -3.518 -7.259 10.857 1.00 98.81 84 TRP A C 1
ATOM 676 O O . TRP A 1 84 ? -4.260 -6.614 11.594 1.00 98.81 84 TRP A O 1
ATOM 686 N N . TRP A 1 85 ? -3.877 -7.575 9.610 1.00 98.81 85 TRP A N 1
ATOM 687 C CA . TRP A 1 85 ? -5.063 -7.023 8.944 1.00 98.81 85 TRP A CA 1
ATOM 688 C C . TRP A 1 85 ? -6.360 -7.377 9.677 1.00 98.81 85 TRP A C 1
ATOM 690 O O . TRP A 1 85 ? -7.225 -6.528 9.891 1.00 98.81 85 TRP A O 1
ATOM 700 N N . LYS A 1 86 ? -6.482 -8.627 10.150 1.00 98.81 86 LYS A N 1
ATOM 701 C CA . LYS A 1 86 ? -7.621 -9.047 10.981 1.00 98.81 86 LYS A CA 1
ATOM 702 C C . LYS A 1 86 ? -7.675 -8.293 12.305 1.00 98.81 86 LYS A C 1
ATOM 704 O O . LYS A 1 86 ? -8.775 -8.035 12.793 1.00 98.81 86 LYS A O 1
ATOM 709 N N . ASN A 1 87 ? -6.529 -7.963 12.897 1.00 98.62 87 ASN A N 1
ATOM 710 C CA . ASN A 1 87 ? -6.493 -7.190 14.131 1.00 98.62 87 ASN A CA 1
ATOM 711 C C . ASN A 1 87 ? -6.938 -5.738 13.908 1.00 98.62 87 ASN A C 1
ATOM 713 O O . ASN A 1 87 ? -7.780 -5.256 14.663 1.00 98.62 87 ASN A O 1
ATOM 717 N N . GLU A 1 88 ? -6.463 -5.082 12.846 1.00 98.62 88 GLU A N 1
ATOM 718 C CA . GLU A 1 88 ? -6.906 -3.724 12.489 1.00 98.62 88 GLU A CA 1
ATOM 719 C C . GLU A 1 88 ? -8.423 -3.681 12.232 1.00 98.62 88 GLU A C 1
ATOM 721 O O . GLU A 1 88 ? -9.138 -2.855 12.800 1.00 98.62 88 GLU A O 1
ATOM 726 N N . ILE A 1 89 ? -8.955 -4.649 11.473 1.00 98.75 89 ILE A N 1
ATOM 727 C CA . ILE A 1 89 ? -10.401 -4.789 11.229 1.00 98.75 89 ILE A CA 1
ATOM 728 C C . ILE A 1 89 ? -11.173 -5.019 12.538 1.00 98.75 89 ILE A C 1
ATOM 730 O O . ILE A 1 89 ? -12.250 -4.453 12.748 1.00 98.75 89 ILE A O 1
ATOM 734 N N . LYS A 1 90 ? -10.643 -5.858 13.435 1.00 98.50 90 LYS A N 1
ATOM 735 C CA . LYS A 1 90 ? -11.266 -6.153 14.730 1.00 98.50 90 LYS A CA 1
ATOM 736 C C . LYS A 1 90 ? -11.357 -4.904 15.604 1.00 98.50 90 LYS A C 1
ATOM 738 O O . LYS A 1 90 ? -12.393 -4.700 16.236 1.00 98.50 90 LYS A O 1
ATOM 743 N N . GLU A 1 91 ? -10.308 -4.090 15.647 1.00 98.06 91 GLU A N 1
ATOM 744 C CA . GLU A 1 91 ? -10.280 -2.853 16.434 1.00 98.06 91 GLU A CA 1
ATOM 745 C C . GLU A 1 91 ? -11.137 -1.745 15.815 1.00 98.06 91 GLU A C 1
ATOM 747 O O . GLU A 1 91 ? -11.785 -1.009 16.556 1.00 98.06 91 GLU A O 1
ATOM 752 N N . LEU A 1 92 ? -11.250 -1.684 14.484 1.00 98.12 92 LEU A N 1
ATOM 753 C CA . LEU A 1 92 ? -12.220 -0.812 13.815 1.00 98.12 92 LEU A CA 1
ATOM 754 C C . LEU A 1 92 ? -13.661 -1.183 14.201 1.00 98.12 92 LEU A C 1
ATOM 756 O O . LEU A 1 92 ? -14.480 -0.320 14.529 1.00 98.12 92 LEU A O 1
ATOM 760 N N . HIS A 1 93 ? -13.968 -2.484 14.199 1.00 98.50 93 HIS A N 1
ATOM 761 C CA . HIS A 1 93 ? -15.293 -2.976 14.558 1.00 98.50 93 HIS A CA 1
ATOM 762 C C . HIS A 1 93 ? -15.596 -2.810 16.053 1.00 98.50 93 HIS A C 1
ATOM 764 O O . HIS A 1 93 ? -16.729 -2.518 16.440 1.00 98.50 93 HIS A O 1
ATOM 770 N N . SER A 1 94 ? -14.606 -3.035 16.915 1.00 98.12 94 SER A N 1
ATOM 771 C CA . SER A 1 94 ? -14.727 -3.020 18.373 1.00 98.12 94 SER A CA 1
ATOM 772 C C . SER A 1 94 ? -13.518 -2.312 18.985 1.00 98.12 94 SER A C 1
ATOM 774 O O . SER A 1 94 ? -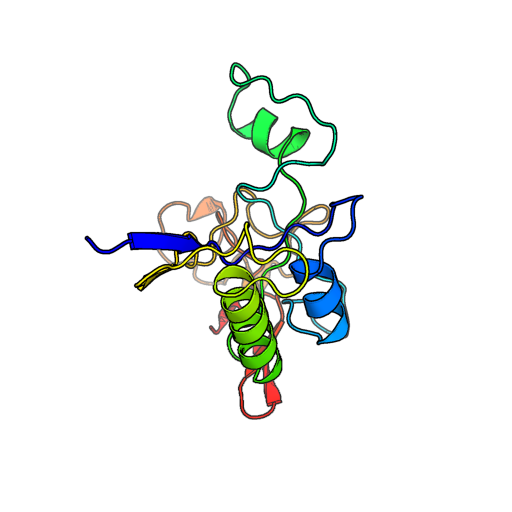12.567 -2.960 19.428 1.00 98.12 94 SER A O 1
ATOM 776 N N . ASN A 1 95 ? -13.576 -0.983 19.021 1.00 96.81 95 ASN A N 1
ATOM 777 C CA . ASN A 1 95 ? -12.485 -0.147 19.502 1.00 96.81 95 ASN A CA 1
ATOM 778 C C . ASN A 1 95 ? -12.352 -0.288 21.025 1.00 96.81 95 ASN A C 1
ATOM 780 O O . ASN A 1 95 ? -13.262 0.056 21.779 1.00 96.81 95 ASN A O 1
ATOM 784 N N . SER A 1 96 ? -11.224 -0.837 21.475 1.00 92.38 96 SER A N 1
ATOM 785 C CA . SER A 1 96 ? -10.960 -1.114 22.890 1.00 92.38 96 SER A CA 1
ATOM 786 C C . SER A 1 96 ? -10.591 0.135 23.693 1.00 92.38 96 SER A C 1
ATOM 788 O O . SER A 1 96 ? -10.837 0.163 24.896 1.00 92.38 96 SER A O 1
ATOM 790 N N . GLN A 1 97 ? -10.025 1.154 23.041 1.00 94.62 97 GLN A N 1
ATOM 791 C CA . GLN A 1 97 ? -9.604 2.407 23.676 1.00 94.62 97 GLN A CA 1
ATOM 792 C C . GLN A 1 97 ? -10.769 3.391 23.800 1.00 94.62 97 GLN A C 1
ATOM 794 O O . GLN A 1 97 ? -10.908 4.074 24.811 1.00 94.62 97 GLN A O 1
ATOM 799 N N . ASP A 1 98 ? -11.627 3.442 22.781 1.00 96.62 98 ASP A N 1
ATOM 800 C CA . ASP A 1 98 ? -12.803 4.307 22.742 1.00 96.62 98 ASP A CA 1
ATOM 801 C C . ASP A 1 98 ? -14.007 3.546 22.158 1.00 96.62 98 ASP A C 1
ATOM 803 O O . ASP A 1 98 ? -14.285 3.628 20.955 1.00 96.62 98 ASP A O 1
ATOM 807 N N . PRO A 1 99 ? -14.747 2.786 22.991 1.00 96.75 99 PRO A N 1
ATOM 808 C CA . PRO A 1 99 ? -15.861 1.964 22.525 1.00 96.75 99 PRO A CA 1
ATOM 809 C C . PRO A 1 99 ? -16.954 2.749 21.796 1.00 96.75 99 PRO A C 1
ATOM 811 O O . PRO A 1 99 ? -17.605 2.187 20.912 1.00 96.75 99 PRO A O 1
ATOM 814 N N . ALA A 1 100 ? -17.132 4.037 22.116 1.00 97.81 100 ALA A N 1
ATOM 815 C CA . ALA A 1 100 ? -18.119 4.904 21.475 1.00 97.81 100 ALA A CA 1
ATOM 816 C C . ALA A 1 100 ? -17.785 5.201 20.002 1.00 97.81 100 ALA A C 1
ATOM 818 O O . ALA A 1 100 ? -18.687 5.515 19.228 1.00 97.81 100 ALA A O 1
ATOM 819 N N . LYS A 1 101 ? -16.516 5.051 19.599 1.00 97.38 101 LYS A N 1
ATOM 820 C CA . LYS A 1 101 ? -16.051 5.201 18.210 1.00 97.38 101 LYS A CA 1
ATOM 821 C C . LYS A 1 101 ? -15.995 3.885 17.426 1.00 97.38 101 LYS A C 1
ATOM 823 O O . LYS A 1 101 ? -15.465 3.857 16.320 1.00 97.38 101 LYS A O 1
ATOM 828 N N . SER A 1 102 ? -16.524 2.790 17.973 1.00 98.25 102 SER A N 1
ATOM 829 C CA . SER A 1 102 ? -16.609 1.511 17.255 1.00 98.25 102 SER A CA 1
ATOM 830 C C . SER A 1 102 ? -17.534 1.608 16.038 1.00 98.25 102 SER A C 1
ATOM 832 O O . SER A 1 102 ? -18.673 2.058 16.168 1.00 98.25 102 SER A O 1
ATOM 834 N N . LEU A 1 103 ? -17.106 1.090 14.884 1.00 98.38 103 LEU A N 1
ATOM 835 C CA . LEU A 1 103 ? -17.928 1.052 13.672 1.00 98.38 103 LEU A CA 1
ATOM 836 C C . LEU A 1 103 ? -18.483 -0.357 13.432 1.00 98.38 103 LEU A C 1
ATOM 838 O O . LEU A 1 103 ? -17.776 -1.256 12.986 1.00 98.38 103 LEU A O 1
ATOM 842 N N . LYS A 1 104 ? -19.773 -0.566 13.714 1.00 98.06 104 LYS A N 1
ATOM 843 C CA . LYS A 1 104 ? -20.450 -1.860 13.513 1.00 98.06 104 LYS A CA 1
ATOM 844 C C . LYS A 1 104 ? -20.872 -2.033 12.052 1.00 98.06 104 LYS A C 1
ATOM 846 O O . LYS A 1 104 ? -21.995 -1.697 11.686 1.00 98.06 104 LYS A O 1
ATOM 851 N N . PHE A 1 105 ? -19.950 -2.519 11.228 1.00 98.56 105 PHE A N 1
ATOM 852 C CA . PHE A 1 105 ? -20.199 -2.860 9.828 1.00 98.56 105 PHE A CA 1
ATOM 853 C C . PHE A 1 105 ? -20.625 -4.325 9.661 1.00 98.56 105 PHE A C 1
ATOM 855 O O . PHE A 1 105 ? -20.286 -5.190 10.465 1.00 98.56 105 PHE A O 1
ATOM 862 N N . ASP A 1 106 ? -21.353 -4.600 8.582 1.00 98.69 106 ASP A N 1
ATOM 863 C CA . ASP A 1 106 ? -21.836 -5.929 8.195 1.00 98.69 106 ASP A CA 1
ATOM 864 C C . ASP A 1 106 ? -21.055 -6.522 7.012 1.00 98.69 106 ASP A C 1
ATOM 866 O O . ASP A 1 106 ? -21.189 -7.706 6.705 1.00 98.69 106 ASP A O 1
ATOM 870 N N . GLY A 1 107 ? -20.246 -5.701 6.342 1.00 98.56 107 GLY A N 1
ATOM 871 C CA . GLY A 1 107 ? -19.383 -6.100 5.240 1.00 98.56 107 GLY A CA 1
ATOM 872 C C . GLY A 1 107 ? -18.263 -5.092 5.008 1.00 98.56 107 GLY A C 1
ATOM 873 O O . GLY A 1 107 ? -18.332 -3.949 5.465 1.00 98.56 107 GLY A O 1
ATOM 874 N N . LEU A 1 108 ? -17.236 -5.533 4.287 1.00 98.75 108 LEU A N 1
ATOM 875 C CA . LEU A 1 108 ? -16.111 -4.707 3.863 1.00 98.75 108 LEU A CA 1
ATOM 876 C C . LEU A 1 108 ? -16.037 -4.708 2.339 1.00 98.75 108 LEU A C 1
ATOM 878 O O . LEU A 1 108 ? -16.189 -5.755 1.709 1.00 98.75 108 LEU A O 1
ATOM 882 N N . TRP A 1 109 ? -15.791 -3.538 1.771 1.00 98.75 109 TRP A N 1
ATOM 883 C CA . TRP A 1 109 ? -15.454 -3.349 0.371 1.00 98.75 109 TRP A CA 1
ATOM 884 C C . TRP A 1 109 ? -13.960 -3.035 0.299 1.00 98.75 109 TRP A C 1
ATOM 886 O O . TRP A 1 109 ? -13.524 -1.997 0.781 1.00 98.75 109 TRP A O 1
ATOM 896 N N . ILE A 1 110 ? -13.175 -3.959 -0.251 1.00 98.44 110 ILE A N 1
ATOM 897 C CA . ILE A 1 110 ? -11.763 -3.704 -0.550 1.00 98.44 110 ILE A CA 1
ATOM 898 C C . ILE A 1 110 ? -11.653 -3.076 -1.938 1.00 98.44 110 ILE A C 1
ATOM 900 O O . ILE A 1 110 ? -12.270 -3.579 -2.878 1.00 98.44 110 ILE A O 1
ATOM 904 N N . ASP A 1 111 ? -10.908 -1.985 -2.044 1.00 98.38 111 ASP A N 1
ATOM 905 C CA . ASP A 1 111 ? -10.727 -1.232 -3.287 1.00 98.38 111 ASP A CA 1
ATOM 906 C C . ASP A 1 111 ? -9.252 -0.849 -3.473 1.00 98.38 111 ASP A C 1
ATOM 908 O O . ASP A 1 111 ? -8.426 -1.070 -2.581 1.00 98.38 111 ASP A O 1
ATOM 912 N N . MET A 1 112 ? -8.912 -0.312 -4.647 1.00 98.44 112 MET A N 1
ATOM 913 C CA . MET A 1 112 ? -7.568 0.180 -4.984 1.00 98.44 112 MET A CA 1
ATOM 914 C C . MET A 1 112 ? -6.470 -0.899 -4.865 1.00 98.44 112 MET A C 1
ATOM 916 O O . MET A 1 112 ? -5.309 -0.603 -4.562 1.00 98.44 112 MET A O 1
ATOM 920 N N . ASN A 1 113 ? -6.835 -2.169 -5.066 1.00 98.56 113 ASN A N 1
ATOM 921 C CA . ASN A 1 113 ? -6.053 -3.346 -4.686 1.00 98.56 113 ASN A CA 1
ATOM 922 C C . ASN A 1 113 ? -5.474 -4.140 -5.867 1.00 98.56 113 ASN A C 1
ATOM 924 O O . ASN A 1 113 ? -5.160 -5.318 -5.710 1.00 98.56 113 ASN A O 1
ATOM 928 N N . GLU A 1 114 ? -5.264 -3.496 -7.015 1.00 98.56 114 GLU A N 1
ATOM 929 C CA . GLU A 1 114 ? -4.536 -4.084 -8.140 1.00 98.56 114 GLU A CA 1
ATOM 930 C C . GLU A 1 114 ? -3.095 -4.539 -7.828 1.00 98.56 114 GLU A C 1
ATOM 932 O O . GLU A 1 114 ? -2.736 -5.587 -8.367 1.00 98.56 114 GLU A O 1
ATOM 937 N N . PRO A 1 115 ? -2.249 -3.864 -7.006 1.00 97.94 115 PRO A N 1
ATOM 938 C CA . PRO A 1 115 ? -2.417 -2.646 -6.192 1.00 97.94 115 PRO A CA 1
ATOM 939 C C . PRO A 1 115 ? -2.234 -1.332 -6.967 1.00 97.94 115 PRO A C 1
ATOM 941 O O . PRO A 1 115 ? -1.241 -1.138 -7.674 1.00 97.94 115 PRO A O 1
ATOM 944 N N . SER A 1 116 ? -3.158 -0.390 -6.780 1.00 98.56 116 SER A N 1
ATOM 945 C CA . SER A 1 116 ? -3.101 0.920 -7.433 1.00 98.56 116 SER A CA 1
ATOM 946 C C . SER A 1 116 ? -2.143 1.879 -6.720 1.00 98.56 116 SER A C 1
ATOM 948 O O . SER A 1 116 ? -2.100 1.959 -5.492 1.00 98.56 116 SER A O 1
ATOM 950 N N . SER A 1 117 ? -1.385 2.646 -7.503 1.00 98.69 117 SER A N 1
ATOM 951 C CA . SER A 1 117 ? -0.501 3.713 -7.033 1.00 98.69 117 SER A CA 1
ATOM 952 C C . SER A 1 117 ? -0.608 4.924 -7.955 1.00 98.69 117 SER A C 1
ATOM 954 O O . SER A 1 117 ? -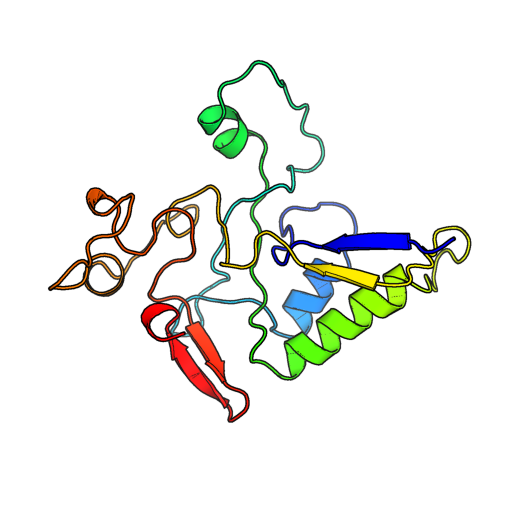0.689 4.814 -9.180 1.00 98.69 117 SER A O 1
ATOM 956 N N . PHE A 1 118 ? -0.5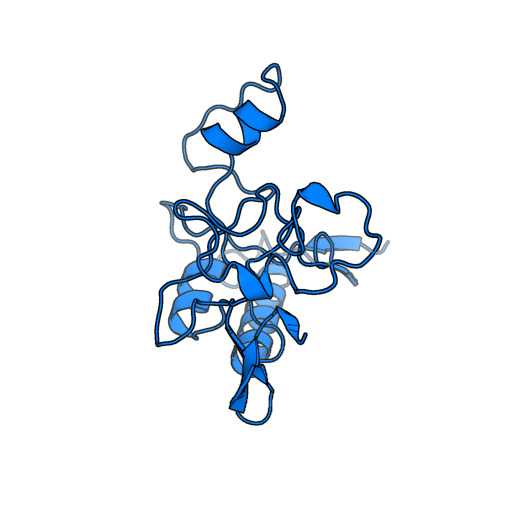96 6.125 -7.383 1.00 98.62 118 PHE A N 1
ATOM 957 C CA . PHE A 1 118 ? -0.648 7.369 -8.152 1.00 98.62 118 PHE A CA 1
ATOM 958 C C . PHE A 1 118 ? 0.686 7.697 -8.827 1.00 98.62 118 PHE A C 1
ATOM 960 O O . PHE A 1 118 ? 0.717 8.449 -9.801 1.00 98.62 118 PHE A O 1
ATOM 967 N N . VAL A 1 119 ? 1.771 7.078 -8.368 1.00 98.12 119 VAL A N 1
ATOM 968 C CA . VAL A 1 119 ? 3.098 7.138 -8.985 1.00 98.12 119 VAL A CA 1
ATOM 969 C C . VAL A 1 119 ? 3.358 5.868 -9.795 1.00 98.12 119 VAL A C 1
ATOM 971 O O . VAL A 1 119 ? 2.816 4.811 -9.489 1.00 98.12 119 VAL A O 1
ATOM 974 N N . ASN A 1 120 ? 4.179 5.962 -10.844 1.00 97.69 120 ASN A N 1
ATOM 975 C CA . ASN A 1 120 ? 4.594 4.774 -11.592 1.00 97.69 120 ASN A CA 1
ATOM 976 C C . ASN A 1 120 ? 5.801 4.152 -10.878 1.00 97.69 120 ASN A C 1
ATOM 978 O O . ASN A 1 120 ? 6.893 4.726 -10.914 1.00 97.69 120 ASN A O 1
ATOM 982 N N . GLY A 1 121 ? 5.604 3.015 -10.217 1.00 97.75 121 GLY A N 1
ATOM 983 C CA . GLY A 1 121 ? 6.613 2.363 -9.400 1.00 97.75 121 GLY A CA 1
ATOM 984 C C . GLY A 1 121 ? 6.615 2.887 -7.969 1.00 97.75 121 GLY A C 1
ATOM 985 O O . GLY A 1 121 ? 5.638 2.752 -7.235 1.00 97.75 121 GLY A O 1
ATOM 986 N N . ALA A 1 122 ? 7.734 3.485 -7.567 1.00 97.56 122 ALA A N 1
ATOM 987 C CA . ALA A 1 122 ? 7.983 3.871 -6.184 1.00 97.56 122 ALA A CA 1
ATOM 988 C C . ALA A 1 122 ? 8.555 5.286 -6.046 1.00 97.56 122 ALA A C 1
ATOM 990 O O . ALA A 1 122 ? 9.114 5.853 -6.983 1.00 97.56 122 ALA A O 1
ATOM 991 N N . VAL A 1 123 ? 8.465 5.844 -4.841 1.00 96.88 123 VAL A N 1
ATOM 992 C CA . VAL A 1 123 ? 9.061 7.130 -4.457 1.00 96.88 123 VAL A CA 1
ATOM 993 C C . VAL A 1 123 ? 10.074 6.963 -3.316 1.00 96.88 123 VAL A C 1
ATOM 995 O O . VAL A 1 123 ? 9.980 6.021 -2.535 1.00 96.88 123 VAL A O 1
ATOM 998 N N . PRO A 1 124 ? 11.068 7.862 -3.191 1.00 92.88 124 PRO A N 1
ATOM 999 C CA . PRO A 1 124 ? 11.418 8.909 -4.153 1.00 92.88 124 PRO A CA 1
ATOM 1000 C C . PRO A 1 124 ? 12.262 8.385 -5.326 1.00 92.88 124 PRO A C 1
ATOM 1002 O O . PRO A 1 124 ? 12.323 9.030 -6.366 1.00 92.88 124 PRO A O 1
ATOM 1005 N N . SER A 1 125 ? 12.921 7.235 -5.160 1.00 84.50 125 SER A N 1
ATOM 1006 C CA . SER A 1 125 ? 13.994 6.781 -6.053 1.00 84.50 125 SER A CA 1
ATOM 1007 C C . SER A 1 125 ? 13.517 6.116 -7.346 1.00 84.50 125 SER A C 1
ATOM 1009 O O . SER A 1 125 ? 14.340 5.869 -8.225 1.00 84.50 125 SER A O 1
ATOM 1011 N N . GLY A 1 126 ? 12.220 5.823 -7.482 1.00 91.94 126 GLY A N 1
ATOM 1012 C CA . GLY A 1 126 ? 11.714 5.032 -8.601 1.00 91.94 126 GLY A CA 1
ATOM 1013 C C . GLY A 1 126 ? 12.139 3.566 -8.524 1.00 91.94 126 GLY A C 1
ATOM 1014 O O . GLY A 1 126 ? 12.601 3.086 -7.489 1.00 91.94 126 GLY A O 1
ATOM 1015 N N . CYS A 1 127 ? 11.983 2.867 -9.646 1.00 95.81 127 CYS A N 1
ATOM 1016 C CA . CYS A 1 127 ? 12.411 1.481 -9.794 1.00 95.81 127 CYS A CA 1
ATOM 1017 C C . CYS A 1 127 ? 13.837 1.398 -10.347 1.00 95.81 127 CYS A C 1
ATOM 1019 O O . CYS A 1 127 ? 14.260 2.208 -11.172 1.00 95.81 127 CYS A O 1
ATOM 1021 N N . THR A 1 128 ? 14.561 0.382 -9.905 1.00 93.00 128 THR A N 1
ATOM 1022 C CA . THR A 1 128 ? 15.967 0.109 -10.210 1.00 93.00 128 THR A CA 1
ATOM 1023 C C . THR A 1 128 ? 16.147 -0.962 -11.287 1.00 93.00 128 THR A C 1
ATOM 1025 O O . THR A 1 128 ? 17.080 -0.863 -12.086 1.00 93.00 128 THR A O 1
ATOM 1028 N N . ASP A 1 129 ? 15.254 -1.956 -11.373 1.00 94.38 129 ASP A N 1
ATOM 1029 C CA . ASP A 1 129 ? 15.383 -3.042 -12.351 1.00 94.38 129 ASP A CA 1
ATOM 1030 C C . ASP A 1 129 ? 14.663 -2.716 -13.663 1.00 94.38 129 ASP A C 1
ATOM 1032 O O . ASP A 1 129 ? 13.469 -2.957 -13.855 1.00 94.38 129 ASP A O 1
ATOM 1036 N N . THR A 1 130 ? 15.412 -2.172 -14.618 1.00 92.06 130 THR A N 1
ATOM 1037 C CA . THR A 1 130 ? 14.855 -1.833 -15.936 1.00 92.06 130 THR A CA 1
ATOM 1038 C C . THR A 1 130 ? 14.337 -3.043 -16.711 1.00 92.06 130 THR A C 1
ATOM 1040 O O . THR A 1 130 ? 13.395 -2.885 -17.481 1.00 92.06 130 THR A O 1
ATOM 1043 N N . THR A 1 131 ? 14.893 -4.240 -16.506 1.00 95.94 131 THR A N 1
ATOM 1044 C CA . THR A 1 131 ? 14.496 -5.436 -17.262 1.00 95.94 131 THR A CA 1
ATOM 1045 C C . THR A 1 131 ? 13.194 -6.033 -16.755 1.00 95.94 131 THR A C 1
ATOM 1047 O O . THR A 1 131 ? 12.420 -6.554 -17.552 1.00 95.94 131 THR A O 1
ATOM 1050 N N . LEU A 1 132 ? 12.908 -5.900 -15.459 1.00 96.81 132 LEU A N 1
ATOM 1051 C CA . LEU A 1 132 ? 11.615 -6.283 -14.899 1.00 96.81 132 LEU A CA 1
ATOM 1052 C C . LEU A 1 132 ? 10.541 -5.244 -15.221 1.00 96.81 132 LEU A C 1
ATOM 1054 O O . LEU A 1 132 ? 9.443 -5.601 -15.631 1.00 96.81 132 LEU A O 1
ATOM 1058 N N . ASN A 1 133 ? 10.851 -3.950 -15.102 1.00 96.94 133 ASN A N 1
ATOM 1059 C CA . ASN A 1 133 ? 9.863 -2.897 -15.363 1.00 96.94 133 ASN A CA 1
ATOM 1060 C C . ASN A 1 133 ? 9.613 -2.660 -16.866 1.00 96.94 133 ASN A C 1
ATOM 1062 O O . ASN A 1 133 ? 8.546 -2.174 -17.243 1.00 96.94 133 ASN A O 1
ATOM 1066 N N . ARG A 1 134 ? 10.568 -3.013 -17.735 1.00 97.06 134 ARG A N 1
ATOM 1067 C CA . ARG A 1 134 ? 10.451 -2.997 -19.203 1.00 97.06 134 ARG A CA 1
ATOM 1068 C C . ARG A 1 134 ? 10.990 -4.313 -19.783 1.00 97.06 134 ARG A C 1
ATOM 1070 O O . ARG A 1 134 ? 12.119 -4.348 -20.280 1.00 97.06 134 ARG A O 1
ATOM 1077 N N . PRO A 1 135 ? 10.195 -5.394 -19.725 1.00 97.25 135 PRO A N 1
ATOM 1078 C CA . PRO A 1 135 ? 10.625 -6.706 -20.187 1.00 97.25 135 PRO A CA 1
ATOM 1079 C C . PRO A 1 135 ? 10.909 -6.732 -21.696 1.00 97.25 135 PRO A C 1
ATOM 1081 O O . PRO A 1 135 ? 10.364 -5.910 -22.440 1.00 97.25 135 PRO A O 1
ATOM 1084 N N . PRO A 1 136 ? 11.710 -7.706 -22.182 1.00 96.81 136 PRO A N 1
ATOM 1085 C CA . PRO A 1 136 ? 12.068 -7.826 -23.601 1.00 96.81 136 PRO A CA 1
ATOM 1086 C C . PRO A 1 136 ? 10.864 -7.804 -24.547 1.00 96.81 136 PRO A C 1
ATOM 1088 O O . PRO A 1 136 ? 10.930 -7.247 -25.642 1.00 96.81 136 PRO A O 1
ATOM 1091 N N . TYR A 1 137 ? 9.750 -8.385 -24.104 1.00 97.00 137 TYR A N 1
ATOM 1092 C CA . TYR A 1 137 ? 8.448 -8.202 -24.718 1.00 97.00 137 TYR A CA 1
ATOM 1093 C C . TYR A 1 137 ? 7.544 -7.458 -23.742 1.00 97.00 137 TYR A C 1
ATOM 1095 O O . TYR A 1 137 ? 7.090 -8.035 -22.758 1.00 97.00 137 TYR A O 1
ATOM 1103 N N . MET A 1 138 ? 7.260 -6.191 -24.039 1.00 97.88 138 MET A N 1
ATOM 1104 C CA . MET A 1 138 ? 6.245 -5.433 -23.320 1.00 97.88 138 MET A CA 1
ATOM 1105 C C . MET A 1 138 ? 4.862 -5.768 -23.897 1.00 97.88 138 MET A C 1
ATOM 1107 O O . MET A 1 138 ? 4.630 -5.444 -25.071 1.00 97.88 138 MET A O 1
ATOM 1111 N N . PRO A 1 139 ? 3.936 -6.374 -23.129 1.00 97.44 139 PRO A N 1
ATOM 1112 C CA . PRO A 1 139 ? 2.589 -6.659 -23.613 1.00 97.44 139 PRO A CA 1
ATOM 1113 C C . PRO A 1 139 ? 1.839 -5.391 -24.048 1.00 97.44 139 PRO A C 1
ATOM 1115 O O . PRO A 1 139 ? 2.198 -4.271 -23.682 1.00 97.44 139 PRO A O 1
ATOM 1118 N N . HIS A 1 140 ? 0.787 -5.560 -24.850 1.00 97.62 140 HIS A N 1
ATOM 1119 C CA . HIS A 1 140 ? -0.067 -4.460 -25.303 1.00 97.62 140 HIS A CA 1
ATOM 1120 C C . HIS A 1 140 ? -1.036 -4.021 -24.191 1.00 97.62 140 HIS A C 1
ATOM 1122 O O . HIS A 1 140 ? -2.219 -4.342 -24.230 1.00 97.62 140 HIS A O 1
ATOM 1128 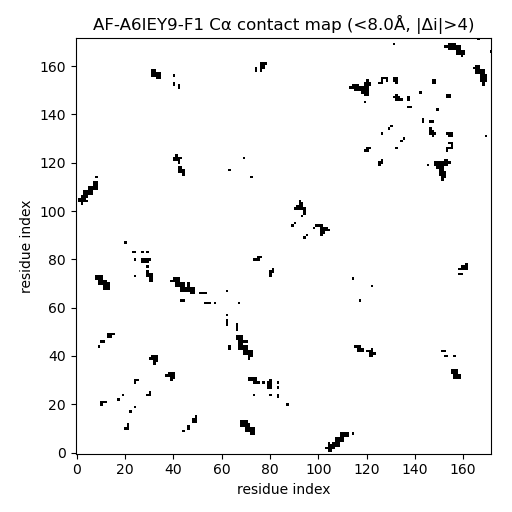N N . LEU A 1 141 ? -0.502 -3.320 -23.189 1.00 97.50 141 LEU A N 1
ATOM 1129 C CA . LEU A 1 141 ? -1.250 -2.694 -22.093 1.00 97.50 141 LEU A CA 1
ATOM 1130 C C . LEU A 1 141 ? -1.506 -1.207 -22.389 1.00 97.50 141 LEU A C 1
ATOM 1132 O O . LEU A 1 141 ? -0.818 -0.624 -23.226 1.00 97.50 141 LEU A O 1
ATOM 1136 N N . GLU A 1 142 ? -2.451 -0.597 -21.670 1.00 96.62 142 GLU A N 1
ATOM 1137 C CA . GLU A 1 142 ? -2.893 0.798 -21.862 1.00 96.62 142 GLU A CA 1
ATOM 1138 C C . GLU A 1 142 ? -1.723 1.801 -21.930 1.00 96.62 142 GLU A C 1
ATOM 1140 O O . GLU A 1 142 ? -1.573 2.528 -22.908 1.00 96.62 142 GLU A O 1
ATOM 1145 N N . ALA A 1 143 ? -0.835 1.792 -20.930 1.00 95.44 143 ALA A N 1
ATOM 1146 C CA . ALA A 1 143 ? 0.320 2.690 -20.833 1.00 95.44 143 ALA A CA 1
ATOM 1147 C C . ALA A 1 143 ? 1.640 1.972 -21.168 1.00 95.44 143 ALA A C 1
ATOM 1149 O O . ALA A 1 143 ? 2.597 1.972 -20.391 1.00 95.44 143 ALA A O 1
ATOM 1150 N N . ARG A 1 144 ? 1.681 1.300 -22.326 1.00 95.06 144 ARG A N 1
ATOM 1151 C CA . ARG A 1 144 ? 2.810 0.450 -22.752 1.00 95.06 144 ARG A CA 1
ATOM 1152 C C . ARG A 1 144 ? 4.174 1.150 -22.714 1.00 95.06 144 ARG A C 1
ATOM 1154 O O . ARG A 1 144 ? 5.184 0.512 -22.431 1.00 95.06 144 ARG A O 1
ATOM 1161 N N . ASP A 1 145 ? 4.214 2.443 -23.007 1.00 96.25 145 ASP A N 1
ATOM 1162 C CA . ASP A 1 145 ? 5.420 3.278 -23.004 1.00 96.25 145 ASP A CA 1
ATOM 1163 C C . ASP A 1 145 ? 6.013 3.481 -21.596 1.00 96.25 145 ASP A C 1
ATOM 1165 O O . ASP A 1 145 ? 7.225 3.681 -21.441 1.00 96.25 145 ASP A O 1
ATOM 1169 N N . ARG A 1 146 ? 5.183 3.372 -20.554 1.00 95.44 146 ARG A N 1
ATOM 1170 C CA . ARG A 1 146 ? 5.595 3.510 -19.150 1.00 95.44 146 ARG A CA 1
ATOM 1171 C C . ARG A 1 146 ? 6.175 2.225 -18.560 1.00 95.44 146 ARG A C 1
ATOM 1173 O O . ARG A 1 146 ? 6.939 2.308 -17.605 1.00 95.44 146 ARG A O 1
ATOM 1180 N N . GLY A 1 147 ? 5.915 1.073 -19.175 1.00 97.50 147 GLY A N 1
ATOM 1181 C CA . GLY A 1 147 ? 6.321 -0.232 -18.654 1.00 97.50 147 GLY A CA 1
ATOM 1182 C C . GLY A 1 147 ? 5.328 -0.792 -17.635 1.00 97.50 147 GLY A C 1
ATOM 1183 O O . GLY A 1 147 ? 4.239 -0.251 -17.444 1.00 97.50 147 GLY A O 1
ATOM 1184 N N . LEU A 1 148 ? 5.697 -1.899 -16.991 1.00 98.25 148 LEU A N 1
ATOM 1185 C CA . LEU A 1 148 ? 4.813 -2.614 -16.066 1.00 98.25 148 LEU A CA 1
ATOM 1186 C C . LEU A 1 148 ? 4.581 -1.867 -14.748 1.00 98.25 148 LEU A C 1
ATOM 1188 O O . LEU A 1 148 ? 3.536 -2.047 -14.141 1.00 98.25 148 LEU A O 1
ATOM 1192 N N . SER A 1 149 ? 5.489 -0.976 -14.338 1.00 97.50 149 SER A N 1
ATOM 1193 C CA . SER A 1 149 ? 5.322 -0.148 -13.132 1.00 97.50 149 SER A CA 1
ATOM 1194 C C . SER A 1 149 ? 4.276 0.962 -13.272 1.00 97.50 149 SER A C 1
ATOM 1196 O O . SER A 1 149 ? 4.072 1.751 -12.349 1.00 97.50 149 SER A O 1
ATOM 1198 N N . SER A 1 150 ? 3.620 1.083 -14.429 1.00 98.12 150 SER A N 1
ATOM 1199 C CA . SER A 1 150 ? 2.605 2.107 -14.653 1.00 98.12 150 SER A CA 1
ATOM 1200 C C . SER A 1 150 ? 1.467 1.989 -13.639 1.00 98.12 150 SER A C 1
ATOM 1202 O O . SER A 1 150 ? 0.761 0.986 -13.620 1.00 98.12 150 SER A O 1
ATOM 1204 N N . LYS A 1 151 ? 1.246 3.052 -12.854 1.00 98.06 151 LYS A N 1
ATOM 1205 C CA . LYS A 1 151 ? 0.180 3.149 -11.838 1.00 98.06 151 LYS A CA 1
ATOM 1206 C C . LYS A 1 151 ? 0.180 2.028 -10.781 1.00 98.06 151 LYS A C 1
ATOM 1208 O O . LYS A 1 151 ? -0.861 1.742 -10.195 1.00 98.06 151 LYS A O 1
ATOM 1213 N N . THR A 1 152 ? 1.328 1.404 -10.522 1.00 98.56 152 THR A N 1
ATOM 1214 C CA . THR A 1 152 ? 1.470 0.318 -9.539 1.00 98.56 152 THR A CA 1
ATOM 1215 C C . THR A 1 152 ? 2.895 0.270 -8.966 1.00 98.56 152 THR A C 1
ATOM 1217 O O . THR A 1 152 ? 3.657 1.221 -9.139 1.00 98.56 152 THR A O 1
ATOM 1220 N N . LEU A 1 153 ? 3.241 -0.799 -8.249 1.00 98.31 153 LEU A N 1
ATOM 1221 C CA . LEU A 1 153 ? 4.537 -1.030 -7.613 1.00 98.31 153 LEU A CA 1
ATOM 1222 C C . LEU A 1 153 ? 5.673 -1.267 -8.621 1.00 98.31 153 LEU A C 1
ATOM 1224 O O . LEU A 1 153 ? 5.473 -1.466 -9.820 1.00 98.31 153 LEU A O 1
ATOM 1228 N N . CYS A 1 154 ? 6.903 -1.267 -8.111 1.00 98.31 154 CYS A N 1
ATOM 1229 C CA . CYS A 1 154 ? 8.067 -1.703 -8.870 1.00 98.31 154 CYS A CA 1
ATOM 1230 C C . CYS A 1 154 ? 8.050 -3.224 -9.066 1.00 98.31 154 CYS A C 1
ATOM 1232 O O . CYS A 1 154 ? 7.748 -3.982 -8.148 1.00 98.31 154 CYS A O 1
ATOM 1234 N N . MET A 1 155 ? 8.398 -3.694 -10.262 1.00 98.44 155 MET A N 1
ATOM 1235 C CA . MET A 1 155 ? 8.323 -5.126 -10.578 1.00 98.44 155 MET A CA 1
ATOM 1236 C C . MET A 1 155 ? 9.343 -5.980 -9.807 1.00 98.44 155 MET A C 1
ATOM 1238 O O . MET A 1 155 ? 9.143 -7.179 -9.627 1.00 98.44 155 MET A O 1
ATOM 1242 N N . GLU A 1 156 ? 10.428 -5.373 -9.330 1.00 97.75 156 GLU A N 1
ATOM 1243 C CA . GLU A 1 156 ? 11.421 -6.009 -8.461 1.00 97.75 156 GLU A CA 1
ATOM 1244 C C . GLU A 1 156 ? 11.000 -6.120 -6.990 1.00 97.75 156 GLU A C 1
ATOM 1246 O O . GLU A 1 156 ? 11.730 -6.735 -6.215 1.00 97.75 156 GLU A O 1
ATOM 1251 N N . SER A 1 157 ? 9.880 -5.511 -6.586 1.00 98.12 157 SER A N 1
ATOM 1252 C CA . SER A 1 157 ? 9.405 -5.551 -5.202 1.00 98.12 157 SER A CA 1
ATOM 1253 C C . SER A 1 157 ? 9.225 -6.990 -4.720 1.00 98.12 157 SER A C 1
ATOM 1255 O O . SER A 1 157 ? 8.722 -7.836 -5.457 1.00 98.12 157 SER A O 1
ATOM 1257 N N . GLU A 1 158 ? 9.653 -7.278 -3.494 1.00 98.06 158 GLU A N 1
ATOM 1258 C CA . GLU A 1 158 ? 9.693 -8.635 -2.957 1.00 98.06 158 GLU A CA 1
ATOM 1259 C C . GLU A 1 158 ? 8.423 -8.961 -2.161 1.00 98.06 158 GLU A C 1
ATOM 1261 O O . GLU A 1 158 ? 8.016 -8.213 -1.270 1.00 98.06 158 GLU A O 1
ATOM 1266 N N . HIS A 1 159 ? 7.845 -10.123 -2.458 1.00 98.44 159 HIS A N 1
ATOM 1267 C CA . HIS A 1 159 ? 6.764 -10.750 -1.703 1.00 98.44 159 HIS A CA 1
ATOM 1268 C C . HIS A 1 159 ? 7.243 -12.086 -1.124 1.00 98.44 159 HIS A C 1
ATOM 1270 O O . HIS A 1 159 ? 8.171 -12.713 -1.643 1.00 98.44 159 HIS A O 1
ATOM 1276 N N . ILE A 1 160 ? 6.606 -12.540 -0.049 1.00 98.19 160 ILE A N 1
ATOM 1277 C CA . ILE A 1 160 ? 6.896 -13.811 0.615 1.00 98.19 160 ILE A CA 1
ATOM 1278 C C . ILE A 1 160 ? 5.632 -14.669 0.598 1.00 98.19 160 ILE A C 1
ATOM 1280 O O . ILE A 1 160 ? 4.636 -14.354 1.249 1.00 98.19 160 ILE A O 1
ATOM 1284 N N . LEU A 1 161 ? 5.695 -15.788 -0.124 1.00 98.38 161 LEU A N 1
ATOM 1285 C CA . LEU A 1 161 ? 4.603 -16.752 -0.210 1.00 98.38 161 LEU A CA 1
ATOM 1286 C C . LEU A 1 161 ? 4.341 -17.443 1.143 1.00 98.38 161 LEU A C 1
ATOM 1288 O O . LEU A 1 161 ? 5.210 -17.451 2.021 1.00 98.38 161 LEU A O 1
ATOM 1292 N N . PRO A 1 162 ? 3.175 -18.097 1.332 1.00 97.94 162 PRO A N 1
ATOM 1293 C CA . PRO A 1 162 ? 2.843 -18.757 2.598 1.00 97.94 162 PRO A CA 1
ATOM 1294 C C . PRO A 1 162 ? 3.819 -19.868 3.022 1.00 97.94 162 PRO A C 1
ATOM 1296 O O . PRO A 1 162 ? 3.887 -20.200 4.205 1.00 97.94 162 PRO A O 1
ATOM 1299 N N . ASP A 1 163 ? 4.561 -20.448 2.073 1.00 97.44 163 ASP A N 1
ATOM 1300 C CA . ASP A 1 163 ? 5.604 -21.451 2.322 1.00 97.44 163 ASP A CA 1
ATOM 1301 C C . ASP A 1 163 ? 6.970 -20.841 2.703 1.00 97.44 163 ASP A C 1
ATOM 1303 O O . ASP A 1 163 ? 7.913 -21.574 3.002 1.00 97.44 163 ASP A O 1
ATOM 1307 N N . GLY A 1 164 ? 7.073 -19.508 2.729 1.00 96.88 164 GLY A N 1
ATOM 1308 C CA . GLY A 1 164 ? 8.282 -18.752 3.046 1.00 96.88 164 GLY A CA 1
ATOM 1309 C C . GLY A 1 164 ? 9.195 -18.484 1.848 1.00 96.88 164 GLY A C 1
ATOM 1310 O O . GLY A 1 164 ? 10.238 -17.847 2.018 1.00 96.88 164 GLY A O 1
ATOM 1311 N N . SER A 1 165 ? 8.841 -18.949 0.647 1.00 97.75 165 SER A N 1
ATOM 1312 C CA . SER A 1 165 ? 9.605 -18.643 -0.561 1.00 97.75 165 SER A CA 1
ATOM 1313 C C . SER A 1 165 ? 9.441 -17.176 -0.967 1.00 97.75 165 SER A C 1
ATOM 1315 O O . SER A 1 165 ? 8.374 -16.577 -0.831 1.00 97.75 165 SER A O 1
ATOM 1317 N N . ARG A 1 166 ? 10.538 -16.579 -1.441 1.00 97.81 166 ARG A N 1
ATOM 1318 C CA . ARG A 1 166 ? 10.580 -15.191 -1.915 1.00 97.81 166 ARG A CA 1
ATOM 1319 C C . ARG A 1 166 ? 10.242 -15.155 -3.397 1.00 97.81 166 ARG A C 1
ATOM 1321 O O . ARG A 1 166 ? 10.842 -15.893 -4.179 1.00 97.81 166 ARG A O 1
ATOM 1328 N N . VAL A 1 167 ? 9.327 -14.274 -3.773 1.00 98.06 167 VAL A N 1
ATOM 1329 C CA . VAL A 1 167 ? 8.936 -14.013 -5.161 1.00 98.06 167 VAL A CA 1
ATOM 1330 C C . VAL A 1 167 ? 8.975 -12.517 -5.433 1.00 98.06 167 VAL A C 1
ATOM 1332 O O . VAL A 1 167 ? 9.007 -11.701 -4.514 1.00 98.06 167 VAL A O 1
ATOM 1335 N N . ARG A 1 168 ? 9.020 -12.142 -6.707 1.00 97.94 168 ARG A N 1
ATOM 1336 C CA . ARG A 1 168 ? 8.982 -10.736 -7.117 1.00 97.94 168 ARG A CA 1
ATOM 1337 C C . ARG A 1 168 ? 7.565 -10.382 -7.516 1.00 97.94 168 ARG A C 1
ATOM 1339 O O . ARG A 1 168 ? 6.849 -11.239 -8.022 1.00 97.94 168 ARG A O 1
ATOM 1346 N N . HIS A 1 169 ? 7.208 -9.114 -7.391 1.00 98.50 169 HIS A N 1
ATOM 1347 C CA . HIS A 1 169 ? 5.916 -8.614 -7.840 1.00 98.50 169 HIS A CA 1
ATOM 1348 C C . HIS A 1 169 ? 5.677 -8.852 -9.336 1.00 98.50 169 HIS A C 1
ATOM 1350 O O . HIS A 1 169 ? 4.550 -9.055 -9.750 1.00 98.50 169 HIS A O 1
ATOM 1356 N N . TYR A 1 170 ? 6.739 -8.917 -10.144 1.00 98.38 170 TYR A N 1
ATOM 1357 C CA . TYR A 1 170 ? 6.642 -9.331 -11.546 1.00 98.38 170 TYR A CA 1
ATOM 1358 C C . TYR A 1 170 ? 5.902 -10.670 -11.749 1.00 98.38 170 TYR A C 1
ATOM 1360 O O . TYR A 1 170 ? 5.294 -10.890 -12.794 1.00 98.38 170 TYR A O 1
ATOM 1368 N N . ASP A 1 171 ? 5.993 -11.574 -10.771 1.00 97.94 171 ASP A N 1
ATOM 1369 C CA . ASP A 1 171 ? 5.504 -12.947 -10.856 1.00 97.94 171 ASP A CA 1
ATOM 1370 C C . ASP A 1 171 ? 4.152 -13.156 -10.123 1.00 97.94 171 ASP A C 1
ATOM 1372 O O . ASP A 1 171 ? 3.607 -14.261 -10.206 1.00 97.94 171 ASP A O 1
ATOM 1376 N N . VAL A 1 172 ? 3.616 -12.140 -9.414 1.00 96.69 172 VAL A N 1
ATOM 1377 C CA . VAL A 1 172 ? 2.403 -12.234 -8.563 1.00 96.69 172 VAL A CA 1
ATOM 1378 C C . VAL A 1 172 ? 1.454 -11.044 -8.649 1.00 96.69 172 VAL A C 1
ATOM 1380 O O . VAL A 1 172 ? 1.924 -9.884 -8.616 1.00 96.69 172 VAL A O 1
#

Foldseek 3Di:
DAAEEEDEQWAFPQDPPDDCLNVLCVVLVFFWAFPPPHGFFWFWDPAFHPPDDDDPPDDPVCCRVHTTGTITGGQVQEPSNVVSVVVVVVCLQQPPVDRVNHDPHPYYHYDCPVVFGPDQAGPDPGEDDCCLQQPPDQDPDPPSVRGPSVRHHHQSTWHAHHVRDIDGNSVD

Solvent-accessible surface area (backbone atoms only — not comparable to full-atom values): 9860 Å² total; per-residue (Å²): 139,85,42,71,46,79,48,64,65,64,37,55,74,58,66,84,64,97,50,64,71,42,55,51,33,62,77,52,70,16,55,28,21,36,60,92,84,43,61,71,49,22,30,27,57,86,50,59,41,69,95,65,83,85,67,87,84,56,54,69,69,58,43,53,69,76,41,30,20,46,18,38,38,62,33,76,52,28,69,51,24,54,53,49,52,53,48,53,53,47,38,48,43,52,23,85,91,47,62,91,72,33,47,83,60,75,46,77,42,78,42,67,68,90,52,56,22,77,40,60,11,30,56,92,81,45,67,83,55,60,60,62,26,49,35,99,75,70,66,98,51,97,58,50,92,66,27,70,15,50,44,14,54,34,27,64,29,34,42,44,42,76,90,67,50,79,45,38,42,73,81,104

Organism: Rattus norvegicus (NCBI:txid10116)

Secondary structure (DSSP, 8-state):
---EEEE-S-EES--SS--HHHHHHHHTT-B-B-TTT--B-BB--SPBPTT----TTS-HHHHHHHTBPPEEPB-TTSHHHHHHHHHHHHHHHS-SS-GGG----SEEEE-STTT--SSSS-BTT--S-HHHHS-SS----TTGGG-TTTTS--TT-EEE-TTS-EEEGGG-

Mean predicted aligned error: 2.71 Å

InterPro domains:
  IPR000322 Glycoside hydrolase family 31, TIM barrel domain [PF01055] (1-136)
  IPR017853 Glycoside hydrolase superfamily [SSF51445] (1-115)
  IPR030458 Glycosyl hydrolases family 31, active site [PS00129] (107-114)

Radius of gyration: 17.28 Å; Cα contacts (8 Å, |Δi|>4): 307; chains: 1; bounding box: 49×45×49 Å

Sequence (172 aa):
MRVILILDPAISGNETEPYPAFTRGVENDVFISYPNNGGIVWGKVWPDYPNITVDPSLDWDSQVQQYRAYVAFPDFFRNSTALWWKNEIKELHSNSQDPAKSLKFDGLWIDMNEPSSFVNGAVPSGCTDTTLNRPPYMPHLEARDRGLSSKTLCMESEHILPDGSRVRHYDV

pLDDT: mean 97.36, std 2.27, range [82.44, 98.88]

Nearest PDB structures (foldseek):
  3top-assembly2_B  TM=9.941E-01  e=2.931E-29  Homo sapiens
  3l4t-assembly1_A  TM=9.179E-01  e=2.060E-11  Homo sapiens
  3ctt-assembly1_A  TM=9.148E-01  e=2.060E-11  unclassified